Protein AF-A0A8H8JYD3-F1 (afdb_monomer)

Sequence (138 aa):
MALPEDLKSRIARLESRLEALTGGSLEEDDDNEDSRENDLLNVLRDTCTLVREETRETSSYLAEMVEAAQKIMEKGVGYAYGDADLFDFMPSWAHNDDTGQPLIKESRGLRISLPAGAAREMARIMKIPKDSDDMSKH

Structure (mmCIF, N/CA/C/O backbone):
data_AF-A0A8H8JYD3-F1
#
_entry.id   AF-A0A8H8JYD3-F1
#
loop_
_atom_site.group_PDB
_atom_site.id
_atom_site.type_symbol
_atom_site.label_atom_id
_atom_site.label_alt_id
_atom_site.label_comp_id
_atom_site.label_asym_id
_atom_site.label_entity_id
_atom_site.label_seq_id
_atom_site.pdbx_PDB_ins_code
_atom_site.Cartn_x
_atom_site.Cartn_y
_atom_site.Cartn_z
_atom_site.occupancy
_atom_site.B_iso_or_equiv
_atom_site.auth_seq_id
_atom_site.auth_comp_id
_atom_site.auth_asym_id
_atom_site.auth_atom_id
_atom_site.pdbx_PDB_model_num
ATOM 1 N N . MET A 1 1 ? -19.491 -0.683 11.107 1.00 60.25 1 MET A N 1
ATOM 2 C CA . MET A 1 1 ? -19.401 0.691 11.653 1.00 60.25 1 MET A CA 1
ATOM 3 C C . MET A 1 1 ? -18.821 1.583 10.557 1.00 60.25 1 MET A C 1
ATOM 5 O O . MET A 1 1 ? -18.169 1.062 9.667 1.00 60.25 1 MET A O 1
ATOM 9 N N . ALA A 1 2 ? -19.088 2.890 10.532 1.00 74.94 2 ALA A N 1
ATOM 10 C CA . ALA A 1 2 ? -18.463 3.765 9.530 1.00 74.94 2 ALA A CA 1
ATOM 11 C C . ALA A 1 2 ? -17.102 4.254 10.043 1.00 74.94 2 ALA A C 1
ATOM 13 O O . ALA A 1 2 ? -17.016 4.661 11.200 1.00 74.94 2 ALA A O 1
ATOM 14 N N . LEU A 1 3 ? -16.070 4.231 9.193 1.00 82.19 3 LEU A N 1
ATOM 15 C CA . LEU A 1 3 ? -14.736 4.728 9.543 1.00 82.19 3 LEU A CA 1
ATOM 16 C C . LEU A 1 3 ? -14.786 6.216 9.967 1.00 82.19 3 LEU A C 1
ATOM 18 O O . LEU A 1 3 ? -15.518 6.997 9.348 1.00 82.19 3 LEU A O 1
ATOM 22 N N . PRO A 1 4 ? -14.002 6.629 10.975 1.00 88.44 4 PRO A N 1
ATOM 23 C CA . PRO A 1 4 ? -13.721 8.032 11.266 1.00 88.44 4 PRO A CA 1
ATOM 24 C C . PRO A 1 4 ? -13.218 8.795 10.032 1.00 88.44 4 PRO A C 1
ATOM 26 O O . PRO A 1 4 ? -12.485 8.245 9.211 1.00 88.44 4 PRO A O 1
ATOM 29 N N . GLU A 1 5 ? -13.574 10.077 9.919 1.00 89.12 5 GLU A N 1
ATOM 30 C CA . GLU A 1 5 ? -13.185 10.918 8.773 1.00 89.12 5 GLU A CA 1
ATOM 31 C C . GLU A 1 5 ? -11.664 11.067 8.625 1.00 89.12 5 GLU A C 1
ATOM 33 O O . GLU A 1 5 ? -11.159 11.082 7.505 1.00 89.12 5 GLU A O 1
ATOM 38 N N . ASP A 1 6 ? -10.925 11.094 9.739 1.00 90.12 6 ASP A N 1
ATOM 39 C CA . ASP A 1 6 ? -9.459 11.094 9.709 1.00 90.12 6 ASP A CA 1
ATOM 40 C C . ASP A 1 6 ? -8.919 9.843 8.998 1.00 90.12 6 ASP A C 1
ATOM 42 O O . ASP A 1 6 ? -8.194 9.953 8.008 1.00 90.12 6 ASP A O 1
ATOM 46 N N . LEU A 1 7 ? -9.372 8.654 9.408 1.00 89.44 7 LEU A N 1
ATOM 47 C CA . LEU A 1 7 ? -8.956 7.391 8.799 1.00 89.44 7 LEU A CA 1
ATOM 48 C C . LEU A 1 7 ? -9.359 7.297 7.330 1.00 89.44 7 LEU A C 1
ATOM 50 O O . LEU A 1 7 ? -8.539 6.903 6.502 1.00 89.44 7 LEU A O 1
ATOM 54 N N . LYS A 1 8 ? -10.578 7.723 6.979 1.00 91.19 8 LYS A N 1
ATOM 55 C CA . LYS A 1 8 ? -11.005 7.797 5.573 1.00 91.19 8 LYS A CA 1
ATOM 56 C C . LYS A 1 8 ? -10.085 8.691 4.751 1.00 91.19 8 LYS A C 1
ATOM 58 O O . LYS A 1 8 ? -9.701 8.309 3.652 1.00 91.19 8 LYS A O 1
ATOM 63 N N . SER A 1 9 ? -9.709 9.855 5.278 1.00 93.50 9 SER A N 1
ATOM 64 C CA . SER A 1 9 ? -8.829 10.790 4.573 1.00 93.50 9 SER A CA 1
ATOM 65 C C . SER A 1 9 ? -7.426 10.214 4.355 1.00 93.50 9 SER A C 1
ATOM 67 O O . SER A 1 9 ? -6.849 10.369 3.277 1.00 93.50 9 SER A O 1
ATOM 69 N N . ARG A 1 10 ? -6.894 9.486 5.347 1.00 94.19 10 ARG A N 1
ATOM 70 C CA . ARG A 1 10 ? -5.593 8.810 5.261 1.00 94.19 10 ARG A CA 1
ATOM 71 C C . ARG A 1 10 ? -5.619 7.684 4.229 1.00 94.19 10 ARG A C 1
ATOM 73 O O . ARG A 1 10 ? -4.705 7.606 3.412 1.00 94.19 10 ARG A O 1
ATOM 80 N N . ILE A 1 11 ? -6.675 6.869 4.229 1.00 93.62 11 ILE A N 1
ATOM 81 C CA . ILE A 1 11 ? -6.893 5.801 3.242 1.00 93.62 11 ILE A CA 1
ATOM 82 C C . ILE A 1 11 ? -7.011 6.394 1.836 1.00 93.62 11 ILE A C 1
ATOM 84 O O . ILE A 1 11 ? -6.245 6.014 0.958 1.00 93.62 11 ILE A O 1
ATOM 88 N N . ALA A 1 12 ? -7.867 7.399 1.640 1.00 93.81 12 ALA A N 1
ATOM 89 C CA . ALA A 1 12 ? -8.052 8.046 0.341 1.00 93.81 12 ALA A CA 1
ATOM 90 C C . ALA A 1 12 ? -6.749 8.66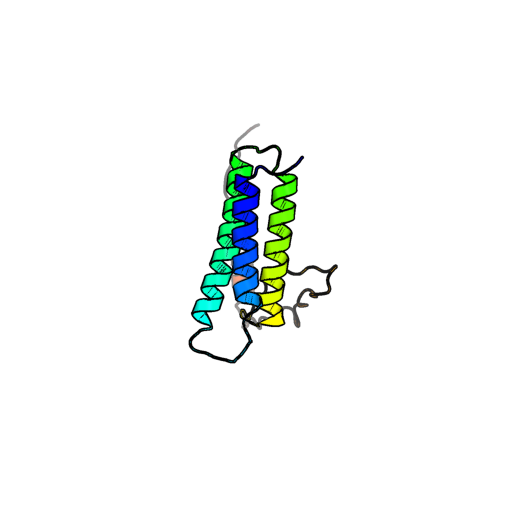3 -0.199 1.00 93.81 12 ALA A C 1
ATOM 92 O O . ALA A 1 12 ? -6.473 8.621 -1.397 1.00 93.81 12 ALA A O 1
ATOM 93 N N . ARG A 1 13 ? -5.900 9.209 0.683 1.00 95.44 13 ARG A N 1
ATOM 94 C CA . ARG A 1 13 ? -4.573 9.709 0.296 1.00 95.44 13 ARG A CA 1
ATOM 95 C C . ARG A 1 13 ? -3.651 8.585 -0.182 1.00 95.44 13 ARG A C 1
ATOM 97 O O . ARG A 1 13 ? -2.879 8.805 -1.114 1.00 95.44 13 ARG A O 1
ATOM 104 N N . LEU A 1 14 ? -3.691 7.414 0.453 1.00 94.88 14 LEU A N 1
ATOM 105 C CA . LEU A 1 14 ? -2.916 6.245 0.022 1.00 94.88 14 LEU A CA 1
ATOM 106 C C . LEU A 1 14 ? -3.426 5.702 -1.316 1.00 94.88 14 LEU A C 1
ATOM 108 O O . LEU A 1 14 ? -2.619 5.452 -2.207 1.00 94.88 14 LEU A O 1
ATOM 112 N N . GLU A 1 15 ? -4.745 5.608 -1.487 1.00 93.50 15 GLU A N 1
ATOM 113 C CA . GLU A 1 15 ? -5.380 5.195 -2.744 1.00 93.50 15 GLU A CA 1
ATOM 114 C C . GLU A 1 15 ? -5.012 6.135 -3.893 1.00 93.50 15 GLU A C 1
ATOM 116 O O . GLU A 1 15 ? -4.567 5.677 -4.940 1.00 93.50 15 GLU A O 1
ATOM 121 N N . SER A 1 16 ? -5.099 7.449 -3.675 1.00 93.25 16 SER A N 1
ATOM 122 C CA . SER A 1 16 ? -4.745 8.449 -4.684 1.00 93.25 16 SER A CA 1
ATOM 123 C C . SER A 1 16 ? -3.262 8.395 -5.073 1.00 93.25 16 SER A C 1
ATOM 125 O O . SER A 1 16 ? -2.934 8.538 -6.250 1.00 93.25 16 SER A O 1
ATOM 127 N N . ARG A 1 17 ? -2.355 8.137 -4.117 1.00 93.19 17 ARG A N 1
ATOM 128 C CA . ARG A 1 17 ? -0.926 7.924 -4.418 1.00 93.19 17 ARG A CA 1
ATOM 129 C C . ARG A 1 17 ? -0.713 6.669 -5.258 1.00 93.19 17 ARG A C 1
ATOM 131 O O . ARG A 1 17 ? 0.051 6.710 -6.214 1.00 93.19 17 ARG A O 1
ATOM 138 N N . LEU A 1 18 ? -1.395 5.576 -4.923 1.00 92.06 18 LEU A N 1
ATOM 139 C CA . LEU A 1 18 ? -1.312 4.338 -5.692 1.00 92.06 18 LEU A CA 1
ATOM 140 C C . LEU A 1 18 ? -1.895 4.509 -7.102 1.00 92.06 18 LEU A C 1
ATOM 142 O O . LEU A 1 18 ? -1.333 4.015 -8.072 1.00 92.06 18 LEU A O 1
ATOM 146 N N . GLU A 1 19 ? -2.999 5.236 -7.248 1.00 91.00 19 GLU A N 1
ATOM 147 C CA . GLU A 1 19 ? -3.572 5.577 -8.554 1.00 91.00 19 GLU A CA 1
ATOM 148 C C . GLU A 1 19 ? -2.640 6.433 -9.402 1.00 91.00 19 GLU A C 1
ATOM 150 O O . GLU A 1 19 ? -2.499 6.164 -10.589 1.00 91.00 19 GLU A O 1
ATOM 155 N N . ALA A 1 20 ? -1.962 7.414 -8.808 1.00 88.56 20 ALA A N 1
ATOM 156 C CA . ALA A 1 20 ? -0.983 8.220 -9.528 1.00 88.56 20 ALA A CA 1
ATOM 157 C C . ALA A 1 20 ? 0.192 7.376 -10.049 1.00 88.56 20 ALA A C 1
ATOM 159 O O . ALA A 1 20 ? 0.654 7.605 -11.163 1.00 88.56 20 A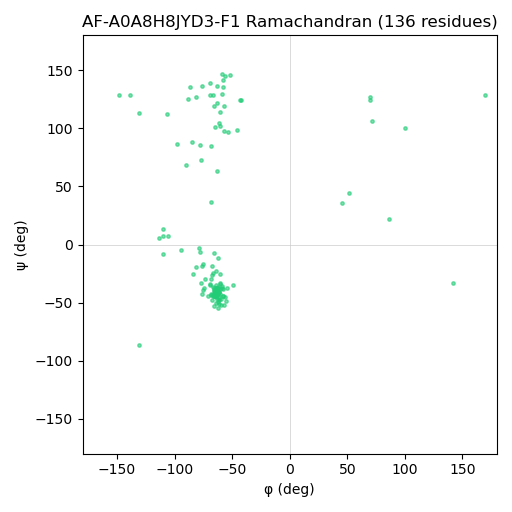LA A O 1
ATOM 160 N N . LEU A 1 21 ? 0.638 6.382 -9.271 1.00 86.44 21 LEU A N 1
ATOM 161 C CA . LEU A 1 21 ? 1.698 5.454 -9.677 1.00 86.44 21 LEU A CA 1
ATOM 162 C C . LEU A 1 21 ? 1.232 4.490 -10.774 1.00 86.44 21 LEU A C 1
ATOM 164 O O . LEU A 1 21 ? 1.940 4.287 -11.750 1.00 86.44 21 LEU A O 1
ATOM 168 N N . THR A 1 22 ? 0.031 3.929 -10.628 1.00 84.00 22 THR A N 1
ATOM 169 C CA . THR A 1 22 ? -0.521 2.923 -11.558 1.00 84.00 22 THR A CA 1
ATOM 170 C C . THR A 1 22 ? -1.141 3.513 -12.827 1.00 84.00 22 THR A C 1
ATOM 172 O O . THR A 1 22 ? -1.332 2.798 -13.804 1.00 84.00 22 THR A O 1
ATOM 175 N N . GLY A 1 23 ? -1.483 4.805 -12.826 1.00 76.50 23 GLY A N 1
ATOM 176 C CA . GLY A 1 23 ? -2.108 5.506 -13.952 1.00 76.50 23 GLY A CA 1
ATOM 177 C C . GLY A 1 23 ? -1.131 6.238 -14.877 1.00 76.50 23 GLY A C 1
ATOM 178 O O . GLY A 1 23 ? -1.568 6.809 -15.878 1.00 76.50 23 GLY A O 1
ATOM 179 N N . GLY A 1 24 ? 0.164 6.262 -14.548 1.00 66.31 24 GLY A N 1
ATOM 180 C CA . GLY A 1 24 ? 1.201 6.794 -15.431 1.00 66.31 24 GLY A CA 1
ATOM 181 C C . GLY A 1 24 ? 1.391 5.896 -16.654 1.00 66.31 24 GLY A C 1
ATOM 182 O O . GLY A 1 24 ? 1.365 4.674 -16.538 1.00 66.31 24 GLY A O 1
ATOM 183 N N . SER A 1 25 ? 1.568 6.491 -17.837 1.00 55.50 25 SER A N 1
ATOM 184 C CA . SER A 1 25 ? 1.950 5.735 -19.034 1.00 55.50 25 SER A CA 1
ATOM 185 C C . SER A 1 25 ? 3.276 5.023 -18.761 1.00 55.50 25 SER A C 1
ATOM 187 O O . SER A 1 25 ? 4.223 5.676 -18.325 1.00 55.50 25 SER A O 1
ATOM 189 N N . LEU A 1 26 ? 3.346 3.715 -19.031 1.00 55.91 26 LEU A N 1
ATOM 190 C CA . LEU A 1 26 ? 4.562 2.888 -18.984 1.00 55.91 26 LEU A CA 1
ATOM 191 C C . LEU A 1 26 ? 5.550 3.270 -20.104 1.00 55.91 26 LEU A C 1
ATOM 193 O O . LEU A 1 26 ? 6.167 2.405 -20.716 1.00 55.91 26 LEU A O 1
ATOM 197 N N . GLU A 1 27 ? 5.658 4.555 -20.447 1.00 53.03 27 GLU A N 1
ATOM 198 C CA . GLU A 1 27 ? 6.757 4.999 -21.292 1.00 53.03 27 GLU A CA 1
ATOM 199 C C . GLU A 1 27 ? 8.035 4.785 -20.480 1.00 53.03 27 GLU A C 1
ATOM 201 O O . GLU A 1 27 ? 8.160 5.266 -19.352 1.00 53.03 27 GLU A O 1
ATOM 206 N N . GLU A 1 28 ? 8.898 3.940 -21.037 1.00 54.62 28 GLU A N 1
ATOM 207 C CA . GLU A 1 28 ? 10.134 3.388 -20.488 1.00 54.62 28 GLU A CA 1
ATOM 208 C C . GLU A 1 28 ? 11.173 4.494 -20.211 1.00 54.62 28 GLU A C 1
ATOM 210 O O . GLU A 1 28 ? 12.237 4.538 -20.818 1.00 54.62 28 GLU A O 1
ATOM 215 N N . ASP A 1 29 ? 10.875 5.423 -19.302 1.00 55.84 29 ASP A N 1
ATOM 216 C CA . ASP A 1 29 ? 11.895 6.248 -18.660 1.00 55.84 29 ASP A CA 1
ATOM 217 C C . ASP A 1 29 ? 12.553 5.383 -17.575 1.00 55.84 29 ASP A C 1
ATOM 219 O O . ASP A 1 29 ? 12.139 5.366 -16.410 1.00 55.84 29 ASP A O 1
ATOM 223 N N . ASP A 1 30 ? 13.555 4.619 -18.008 1.00 55.56 30 ASP A N 1
ATOM 224 C CA . ASP A 1 30 ? 14.452 3.772 -17.202 1.00 55.56 30 ASP A CA 1
ATOM 225 C C . ASP A 1 30 ? 15.026 4.560 -15.998 1.00 55.56 30 ASP A C 1
ATOM 227 O O . ASP A 1 30 ? 15.079 4.079 -14.869 1.00 55.56 30 ASP A O 1
ATOM 231 N N . ASP A 1 31 ? 15.278 5.864 -16.185 1.00 60.47 31 ASP A N 1
ATOM 232 C CA . ASP A 1 31 ? 15.741 6.791 -15.138 1.00 60.47 31 ASP A CA 1
ATOM 233 C C . ASP A 1 31 ? 14.749 6.982 -13.961 1.00 60.47 31 ASP A C 1
ATOM 235 O O . ASP A 1 31 ? 15.111 7.565 -12.936 1.00 60.47 31 ASP A O 1
ATOM 239 N N . ASN A 1 32 ? 13.501 6.510 -14.077 1.00 66.06 32 ASN A N 1
ATOM 240 C CA . ASN A 1 32 ? 12.451 6.648 -13.059 1.00 66.06 32 ASN A CA 1
ATOM 241 C C . ASN A 1 32 ? 12.005 5.319 -12.424 1.00 66.06 32 ASN A C 1
ATOM 243 O O . ASN A 1 32 ? 11.030 5.323 -11.667 1.00 66.06 32 ASN A O 1
ATOM 247 N N . GLU A 1 33 ? 12.636 4.182 -12.724 1.00 70.50 33 GLU A N 1
ATOM 248 C CA . GLU A 1 33 ? 12.240 2.885 -12.147 1.00 70.50 33 GLU A CA 1
ATOM 249 C C . GLU A 1 33 ? 12.474 2.834 -10.627 1.00 70.50 33 GLU A C 1
ATOM 251 O O . GLU A 1 33 ? 11.517 2.676 -9.867 1.00 70.50 33 GLU A O 1
ATOM 256 N N . ASP A 1 34 ? 13.689 3.155 -10.167 1.00 77.69 34 ASP A N 1
ATOM 257 C CA . ASP A 1 34 ? 14.037 3.232 -8.737 1.00 77.69 34 ASP A CA 1
ATOM 258 C C . ASP A 1 34 ? 13.103 4.174 -7.951 1.00 77.69 34 ASP A C 1
ATOM 260 O O . ASP A 1 34 ? 12.756 3.930 -6.789 1.00 77.69 34 ASP A O 1
ATOM 264 N N . SER A 1 35 ? 12.688 5.290 -8.563 1.00 83.69 35 SER A N 1
ATOM 265 C CA . SER A 1 35 ? 11.758 6.232 -7.930 1.00 83.69 35 SER A CA 1
ATOM 266 C C . SER A 1 35 ? 10.369 5.617 -7.784 1.00 83.69 35 SER A C 1
ATOM 268 O O . SER A 1 35 ? 9.748 5.745 -6.728 1.00 83.69 35 SER A O 1
ATOM 270 N N . ARG A 1 36 ? 9.889 4.922 -8.821 1.00 83.81 36 ARG A N 1
ATOM 271 C CA . ARG A 1 36 ? 8.583 4.253 -8.828 1.00 83.81 36 ARG A CA 1
ATOM 272 C C . ARG A 1 36 ? 8.538 3.100 -7.830 1.00 83.81 36 ARG A C 1
ATOM 274 O O . ARG A 1 36 ? 7.558 2.992 -7.090 1.00 83.81 36 ARG A O 1
ATOM 281 N N . GLU A 1 37 ? 9.598 2.298 -7.751 1.00 89.00 37 GLU A N 1
ATOM 282 C CA . GLU A 1 37 ? 9.746 1.254 -6.736 1.00 89.00 37 GLU A CA 1
ATOM 283 C C . GLU A 1 37 ? 9.664 1.833 -5.321 1.00 89.00 37 GLU A C 1
ATOM 285 O O . GLU A 1 37 ? 8.864 1.383 -4.494 1.00 89.00 37 GLU A O 1
ATOM 290 N N . ASN A 1 38 ? 10.467 2.864 -5.034 1.00 89.25 38 ASN A N 1
ATOM 291 C CA . ASN A 1 38 ? 10.498 3.484 -3.713 1.00 89.25 38 ASN A CA 1
ATOM 292 C C . ASN A 1 38 ? 9.147 4.105 -3.342 1.00 89.25 38 ASN A C 1
ATOM 294 O O . ASN A 1 38 ? 8.689 3.953 -2.205 1.00 89.25 38 ASN A O 1
ATOM 298 N N . ASP A 1 39 ? 8.482 4.773 -4.281 1.00 91.06 39 ASP A N 1
ATOM 299 C CA . ASP A 1 39 ? 7.171 5.370 -4.045 1.00 91.06 39 ASP A CA 1
ATOM 300 C C . ASP A 1 39 ? 6.100 4.313 -3.765 1.00 91.06 39 ASP A C 1
ATOM 302 O O . ASP A 1 39 ? 5.315 4.470 -2.819 1.00 91.06 39 ASP A O 1
ATOM 306 N N . LEU A 1 40 ? 6.110 3.205 -4.511 1.00 91.88 40 LEU A N 1
ATOM 307 C CA . LEU A 1 40 ? 5.226 2.069 -4.270 1.00 91.88 40 LEU A CA 1
ATOM 308 C C . LEU A 1 40 ? 5.484 1.444 -2.894 1.00 91.88 40 LEU A C 1
ATOM 310 O O . LEU A 1 40 ? 4.550 1.288 -2.102 1.00 91.88 40 LEU A O 1
ATOM 314 N N . LEU A 1 41 ? 6.744 1.148 -2.560 1.00 92.19 41 LEU A N 1
ATOM 315 C CA . LEU A 1 41 ? 7.117 0.595 -1.255 1.00 92.19 41 LEU A CA 1
ATOM 316 C C . LEU A 1 41 ? 6.704 1.520 -0.107 1.00 92.19 41 LEU A C 1
ATOM 318 O O . LEU A 1 41 ? 6.260 1.041 0.940 1.00 92.19 41 LEU A O 1
ATOM 322 N N . ASN A 1 42 ? 6.807 2.836 -0.295 1.00 94.62 42 ASN A N 1
ATOM 323 C CA . ASN A 1 42 ? 6.358 3.811 0.692 1.00 94.62 42 ASN A CA 1
ATOM 324 C C . ASN A 1 42 ? 4.838 3.753 0.896 1.00 94.62 42 ASN A C 1
ATOM 326 O O . ASN A 1 42 ? 4.388 3.765 2.039 1.00 94.62 42 ASN A O 1
ATOM 330 N N . VAL A 1 43 ? 4.036 3.629 -0.169 1.00 94.88 43 VAL A N 1
ATOM 331 C CA . VAL A 1 43 ? 2.574 3.465 -0.042 1.00 94.88 43 VAL A CA 1
ATOM 332 C C . VAL A 1 43 ? 2.222 2.181 0.718 1.00 94.88 43 VAL A C 1
ATOM 334 O O . VAL A 1 43 ? 1.414 2.218 1.651 1.00 94.88 43 VAL A O 1
ATOM 337 N N . LEU A 1 44 ? 2.849 1.052 0.377 1.00 93.94 44 LEU A N 1
ATOM 338 C CA . LEU A 1 44 ? 2.593 -0.233 1.041 1.00 93.94 44 LEU A CA 1
ATOM 339 C C . LEU A 1 44 ? 3.018 -0.208 2.519 1.00 93.94 44 LEU A C 1
ATOM 341 O O . LEU A 1 44 ? 2.303 -0.699 3.399 1.00 93.94 44 LEU A O 1
ATOM 345 N N . ARG A 1 45 ? 4.156 0.427 2.824 1.00 94.50 45 ARG A N 1
ATOM 346 C CA . ARG A 1 45 ? 4.643 0.609 4.199 1.00 94.50 45 ARG A CA 1
ATOM 347 C C . ARG A 1 45 ? 3.720 1.503 5.021 1.00 94.50 45 ARG A C 1
ATOM 349 O O . ARG A 1 45 ? 3.430 1.171 6.173 1.00 94.50 45 ARG A O 1
ATOM 356 N N . ASP A 1 46 ? 3.257 2.611 4.454 1.00 95.69 46 ASP A N 1
ATOM 357 C CA . ASP A 1 46 ? 2.334 3.527 5.128 1.00 95.69 46 ASP A CA 1
ATOM 358 C C . ASP A 1 46 ? 0.991 2.839 5.405 1.00 95.69 46 ASP A C 1
ATOM 360 O O . ASP A 1 46 ? 0.431 2.991 6.491 1.00 95.69 46 ASP A O 1
ATOM 364 N N . THR A 1 47 ? 0.527 1.998 4.477 1.00 94.31 47 THR A N 1
ATOM 365 C CA . THR A 1 47 ? -0.669 1.159 4.650 1.00 94.31 47 THR A CA 1
ATOM 366 C C . THR A 1 47 ? -0.499 0.189 5.822 1.00 94.31 47 THR A C 1
ATOM 368 O O . THR A 1 47 ? -1.343 0.129 6.714 1.00 94.31 47 THR A O 1
ATOM 371 N N . CYS A 1 48 ? 0.634 -0.517 5.898 1.00 92.62 48 CYS A N 1
ATOM 372 C CA . CYS A 1 48 ? 0.938 -1.393 7.034 1.00 92.62 48 CYS A CA 1
ATOM 373 C C . CYS A 1 48 ? 1.049 -0.619 8.357 1.00 92.62 48 CYS A C 1
ATOM 375 O O . CYS A 1 48 ? 0.661 -1.119 9.414 1.00 92.62 48 CYS A O 1
ATOM 377 N N . THR A 1 49 ? 1.598 0.595 8.318 1.00 93.81 49 THR A N 1
ATOM 378 C CA . THR A 1 49 ? 1.739 1.456 9.499 1.00 93.81 49 THR A CA 1
ATOM 379 C C . THR A 1 49 ? 0.372 1.875 10.026 1.00 93.81 49 THR A C 1
ATOM 381 O O . THR A 1 49 ? 0.124 1.720 11.220 1.00 93.81 49 THR A O 1
ATOM 384 N N . LEU A 1 50 ? -0.539 2.270 9.132 1.00 91.50 50 LEU A N 1
ATOM 385 C CA . LEU A 1 50 ? -1.926 2.590 9.462 1.00 91.50 50 LEU A CA 1
ATOM 386 C C . LEU A 1 50 ? -2.619 1.421 10.180 1.00 91.50 50 LEU A C 1
ATOM 388 O O . LEU A 1 50 ? -3.174 1.611 11.260 1.00 91.50 50 LEU A O 1
ATOM 392 N N . VAL A 1 51 ? -2.499 0.196 9.646 1.00 90.62 51 VAL A N 1
ATOM 393 C CA . VAL A 1 51 ? -3.038 -1.032 10.271 1.00 90.62 51 VAL A CA 1
ATOM 394 C C . VAL A 1 51 ? -2.512 -1.231 11.691 1.00 90.62 51 VAL A C 1
ATOM 396 O O . VAL A 1 51 ? -3.269 -1.529 12.620 1.00 90.62 51 VAL A O 1
ATOM 399 N N . ARG A 1 52 ? -1.203 -1.052 11.884 1.00 89.38 52 ARG A N 1
ATOM 400 C CA . ARG A 1 52 ? -0.552 -1.268 13.183 1.00 89.38 52 ARG A CA 1
ATOM 401 C C . ARG A 1 52 ? -0.945 -0.225 14.223 1.00 89.38 52 ARG A C 1
ATOM 403 O O . ARG A 1 52 ? -1.005 -0.576 15.400 1.00 89.38 52 ARG A O 1
ATOM 410 N N . GLU A 1 53 ? -1.186 1.017 13.816 1.00 88.94 53 GLU A N 1
ATOM 411 C CA . GLU A 1 53 ? -1.645 2.087 14.706 1.00 88.94 53 GLU A CA 1
ATOM 412 C C . GLU A 1 53 ? -3.017 1.749 15.298 1.00 88.94 53 GLU A C 1
ATOM 414 O O . GLU A 1 53 ? -3.127 1.602 16.514 1.00 88.94 53 GLU A O 1
ATOM 419 N N . GLU A 1 54 ? -4.022 1.460 14.470 1.00 86.56 54 GLU A N 1
ATOM 420 C CA . GLU A 1 54 ? -5.363 1.140 14.992 1.00 86.56 54 GLU A CA 1
ATOM 421 C C . GLU A 1 54 ? -5.410 -0.191 15.748 1.00 86.56 54 GLU A C 1
ATOM 423 O O . GLU A 1 54 ? -6.200 -0.356 16.680 1.00 86.56 54 GLU A O 1
ATOM 428 N N . THR A 1 55 ? -4.548 -1.149 15.381 1.00 86.25 55 THR A N 1
ATOM 429 C CA . THR A 1 55 ? -4.414 -2.401 16.138 1.00 86.25 55 THR A CA 1
ATOM 430 C C . THR A 1 55 ? -3.933 -2.121 17.564 1.00 86.25 55 THR A C 1
ATOM 432 O O . THR A 1 55 ? -4.425 -2.731 18.511 1.00 86.25 55 THR A O 1
ATOM 435 N N . ARG A 1 56 ? -2.985 -1.188 17.743 1.00 83.44 56 ARG A N 1
ATOM 436 C CA . ARG A 1 56 ? -2.483 -0.794 19.072 1.00 83.44 56 ARG A CA 1
ATOM 437 C C . ARG A 1 56 ? -3.531 -0.042 19.880 1.00 83.44 56 ARG A C 1
ATOM 439 O O . ARG A 1 56 ? -3.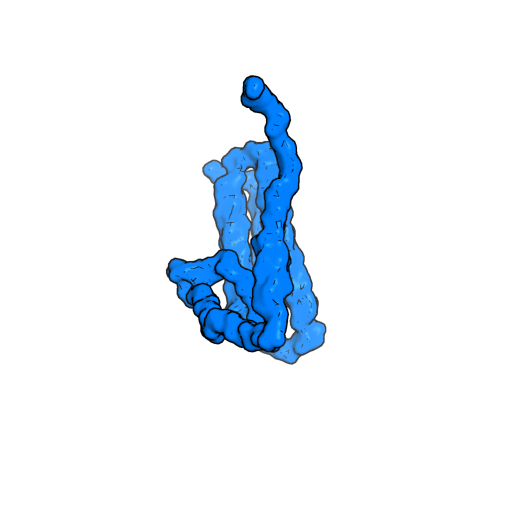596 -0.225 21.092 1.00 83.44 56 ARG A O 1
ATOM 446 N N . GLU A 1 57 ? -4.354 0.760 19.219 1.00 83.06 57 GLU A N 1
ATOM 447 C CA . GLU A 1 57 ? -5.422 1.525 19.866 1.00 83.06 57 GLU A CA 1
ATOM 448 C C . GLU A 1 57 ? -6.665 0.677 20.185 1.00 83.06 57 GLU A C 1
ATOM 450 O O . GLU A 1 57 ? -7.580 1.154 20.850 1.00 83.06 57 GLU A O 1
ATOM 455 N N . THR A 1 58 ? -6.682 -0.610 19.797 1.00 76.69 58 THR A N 1
ATOM 456 C CA . THR A 1 58 ? -7.842 -1.514 19.951 1.00 76.69 58 THR A CA 1
ATOM 457 C C . THR A 1 58 ? -9.109 -0.876 19.376 1.00 76.69 58 THR A C 1
ATOM 459 O O . THR A 1 58 ? -10.181 -0.865 19.984 1.00 76.69 58 THR A O 1
ATOM 462 N N . SER A 1 59 ? -8.953 -0.290 18.192 1.00 77.06 59 SER A N 1
ATOM 463 C CA . SER A 1 59 ? -10.003 0.449 17.510 1.00 77.06 59 SER A CA 1
ATOM 464 C C . SER A 1 59 ? -11.179 -0.457 17.157 1.00 77.06 59 SER A C 1
ATOM 466 O O . SER A 1 59 ? -11.006 -1.560 16.632 1.00 77.06 59 SER A O 1
ATOM 468 N N . SER A 1 60 ? -12.405 0.025 17.376 1.00 85.06 60 SER A N 1
ATOM 469 C CA . SER A 1 60 ? -13.627 -0.679 16.961 1.00 85.06 60 SER A CA 1
ATOM 470 C C . SER A 1 60 ? -13.776 -0.783 15.439 1.00 85.06 60 SER A C 1
ATOM 472 O O . SER A 1 60 ? -14.695 -1.445 14.969 1.00 85.06 60 SER A O 1
ATOM 474 N N . TYR A 1 61 ? -12.895 -0.119 14.689 1.00 84.19 61 TYR A N 1
ATOM 475 C CA . TYR A 1 61 ? -12.903 -0.013 13.232 1.00 84.19 61 TYR A CA 1
ATOM 476 C C . TYR A 1 61 ? -11.825 -0.870 12.558 1.00 84.19 61 TYR A C 1
ATOM 478 O O . TYR A 1 61 ? -11.595 -0.751 11.353 1.00 84.19 61 TYR A O 1
ATOM 486 N N . LEU A 1 62 ? -11.123 -1.706 13.332 1.00 85.88 62 LEU A N 1
ATOM 487 C CA . LEU A 1 62 ? -10.000 -2.494 12.833 1.00 85.88 62 LEU A CA 1
ATOM 488 C C . LEU A 1 62 ? -10.408 -3.398 11.661 1.00 85.88 62 LEU A C 1
ATOM 490 O O . LEU A 1 62 ? -9.643 -3.533 10.715 1.00 85.88 62 LEU A O 1
ATOM 494 N N . ALA A 1 63 ? -11.608 -3.982 11.696 1.00 87.06 63 ALA A N 1
ATOM 495 C CA . ALA A 1 63 ? -12.088 -4.857 10.629 1.00 87.06 63 ALA A CA 1
ATOM 496 C C . ALA A 1 63 ? -12.254 -4.099 9.302 1.00 87.06 63 ALA A C 1
ATOM 498 O O . ALA A 1 63 ? -11.707 -4.514 8.282 1.00 87.06 63 ALA A O 1
ATOM 499 N N . GLU A 1 64 ? -12.949 -2.961 9.324 1.00 87.56 6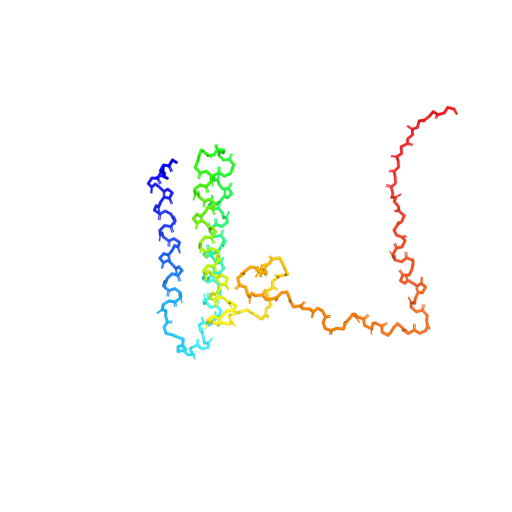4 GLU A N 1
ATOM 500 C CA . GLU A 1 64 ? -13.150 -2.119 8.144 1.00 87.56 64 GLU A CA 1
ATOM 501 C C . GLU A 1 64 ? -11.829 -1.543 7.620 1.00 87.56 64 GLU A C 1
ATOM 503 O O . GLU A 1 64 ? -11.643 -1.402 6.410 1.00 87.56 64 GLU A O 1
ATOM 508 N N . MET A 1 65 ? -10.888 -1.230 8.514 1.00 88.25 65 MET A N 1
ATOM 509 C CA . MET A 1 65 ? -9.589 -0.713 8.104 1.00 88.25 65 MET A CA 1
ATOM 510 C C . MET A 1 65 ? -8.679 -1.797 7.518 1.00 88.25 65 MET A C 1
ATOM 512 O O . MET A 1 65 ? -7.998 -1.534 6.529 1.00 88.25 65 MET A O 1
ATOM 516 N N . VAL A 1 66 ? -8.712 -3.022 8.051 1.00 89.75 66 VAL A N 1
ATOM 517 C CA . VAL A 1 66 ? -8.013 -4.168 7.451 1.00 89.75 66 VAL A CA 1
ATOM 518 C C . VAL A 1 66 ? -8.556 -4.457 6.051 1.00 89.75 66 VAL A C 1
ATOM 520 O O . VAL A 1 66 ? -7.761 -4.678 5.144 1.00 89.75 66 VAL A O 1
ATOM 523 N N . GLU A 1 67 ? -9.873 -4.379 5.837 1.00 90.06 67 GLU A N 1
ATOM 524 C CA . GLU A 1 67 ? -10.466 -4.555 4.503 1.00 90.06 67 GLU A CA 1
ATOM 525 C C . GLU A 1 67 ? -9.998 -3.469 3.515 1.00 90.06 67 GLU A C 1
ATOM 527 O O . GLU A 1 67 ? -9.646 -3.765 2.372 1.00 90.06 67 GLU A O 1
ATOM 532 N N . ALA A 1 68 ? -9.958 -2.204 3.944 1.00 90.44 68 ALA A N 1
ATOM 533 C CA . ALA A 1 68 ? -9.463 -1.108 3.111 1.00 90.44 68 ALA A CA 1
ATOM 534 C C . ALA A 1 68 ? -7.963 -1.251 2.800 1.00 90.44 68 ALA A C 1
ATOM 536 O O . ALA A 1 68 ? -7.542 -1.103 1.653 1.00 90.44 68 ALA A O 1
ATOM 537 N N . ALA A 1 69 ? -7.158 -1.599 3.806 1.00 92.06 69 ALA A N 1
ATOM 538 C CA . ALA A 1 69 ? -5.734 -1.854 3.642 1.00 92.06 69 ALA A CA 1
ATOM 539 C C . ALA A 1 69 ? -5.475 -3.030 2.693 1.00 92.06 69 ALA A C 1
ATOM 541 O O . ALA A 1 69 ? -4.593 -2.940 1.842 1.00 92.06 69 ALA A O 1
ATOM 542 N N . GLN A 1 70 ? -6.266 -4.102 2.787 1.00 90.44 70 GLN A N 1
ATOM 543 C CA . GLN A 1 70 ? -6.162 -5.257 1.900 1.00 90.44 70 GLN A CA 1
ATOM 544 C C . GLN A 1 70 ? -6.341 -4.855 0.431 1.00 90.44 70 GLN A C 1
ATOM 546 O O . GLN A 1 70 ? -5.522 -5.245 -0.394 1.00 90.44 70 GLN A O 1
ATOM 551 N N . LYS A 1 71 ? -7.326 -4.010 0.107 1.00 91.44 71 LYS A N 1
ATOM 552 C CA . LYS A 1 71 ? -7.546 -3.528 -1.272 1.00 91.44 71 LYS A CA 1
ATOM 553 C C . LYS A 1 71 ? -6.340 -2.764 -1.824 1.00 91.44 71 LYS A C 1
ATOM 555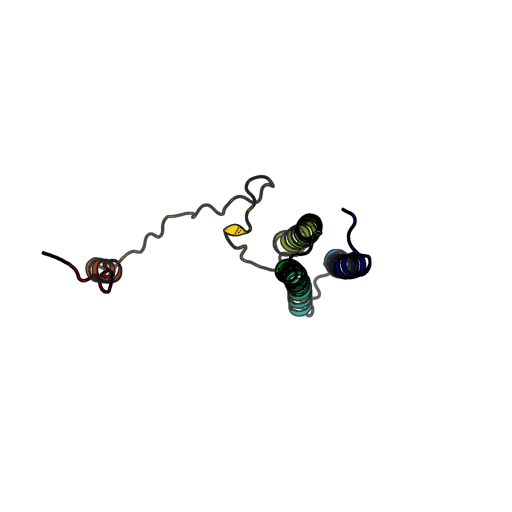 O O . LYS A 1 71 ? -5.951 -2.970 -2.972 1.00 91.44 71 LYS A O 1
ATOM 560 N N . ILE A 1 72 ? -5.729 -1.904 -1.005 1.00 92.75 72 ILE A N 1
ATOM 561 C CA . ILE A 1 72 ? -4.517 -1.162 -1.383 1.00 92.75 72 ILE A CA 1
ATOM 562 C C . ILE A 1 72 ? -3.351 -2.131 -1.617 1.00 92.75 72 ILE A C 1
ATOM 564 O O . ILE A 1 72 ? -2.650 -2.014 -2.622 1.00 92.75 72 ILE A O 1
ATOM 568 N N . MET A 1 73 ? -3.163 -3.102 -0.717 1.00 91.06 73 MET A N 1
ATOM 569 C CA . MET A 1 73 ? -2.100 -4.104 -0.824 1.00 91.06 73 MET A CA 1
ATOM 570 C C . MET A 1 73 ? -2.265 -4.978 -2.071 1.00 91.06 73 MET A C 1
ATOM 572 O O . MET A 1 73 ? -1.301 -5.154 -2.807 1.00 91.06 73 MET A O 1
ATOM 576 N N . GLU A 1 74 ? -3.468 -5.482 -2.347 1.00 89.56 74 GLU A N 1
ATOM 577 C CA . GLU A 1 74 ? -3.754 -6.311 -3.525 1.00 89.56 74 GLU A CA 1
ATOM 578 C C . GLU A 1 74 ? -3.494 -5.552 -4.829 1.00 89.56 74 GLU A C 1
ATOM 580 O O . GLU A 1 74 ? -2.820 -6.071 -5.719 1.00 89.56 74 GLU A O 1
ATOM 585 N N . LYS A 1 75 ? -3.955 -4.299 -4.929 1.00 89.56 75 LYS A N 1
ATOM 586 C CA . LYS A 1 75 ? -3.694 -3.456 -6.103 1.00 89.56 75 LYS A CA 1
ATOM 587 C C . LYS A 1 75 ? -2.202 -3.162 -6.269 1.00 89.56 75 LYS A C 1
ATOM 589 O O . LYS A 1 75 ? -1.687 -3.237 -7.379 1.00 89.56 75 LYS A O 1
ATOM 594 N N . GLY A 1 76 ? -1.504 -2.848 -5.178 1.00 89.44 76 GLY A N 1
ATOM 595 C CA . GLY A 1 76 ? -0.069 -2.581 -5.215 1.00 89.44 76 GLY A CA 1
ATOM 596 C C . GLY A 1 76 ? 0.754 -3.805 -5.610 1.00 89.44 76 GLY A C 1
ATOM 597 O O . GLY A 1 76 ? 1.647 -3.679 -6.437 1.00 89.44 76 GLY A O 1
ATOM 598 N N . VAL A 1 77 ? 0.420 -4.990 -5.089 1.00 87.06 77 VAL A N 1
ATOM 599 C CA . VAL A 1 77 ? 1.054 -6.263 -5.475 1.00 87.06 77 VAL A CA 1
ATOM 600 C C . VAL A 1 77 ? 0.773 -6.591 -6.943 1.00 87.06 77 VAL A C 1
ATOM 602 O O . VAL A 1 77 ? 1.697 -6.951 -7.667 1.00 87.06 77 VAL A O 1
ATOM 605 N N . GLY A 1 78 ? -0.473 -6.426 -7.401 1.00 85.62 78 GLY A N 1
ATOM 606 C CA . GLY A 1 78 ? -0.842 -6.652 -8.801 1.00 85.62 78 GLY A CA 1
ATOM 607 C C . GLY A 1 78 ? -0.092 -5.737 -9.771 1.00 85.62 78 GLY A C 1
ATOM 608 O O . GLY A 1 78 ? 0.350 -6.190 -10.822 1.00 85.62 78 GLY A O 1
ATOM 609 N N . TYR A 1 79 ? 0.119 -4.478 -9.389 1.00 86.38 79 TYR A N 1
ATOM 610 C CA . TYR A 1 79 ? 0.934 -3.549 -10.165 1.00 86.38 79 TYR A CA 1
ATOM 611 C C . TYR A 1 79 ? 2.416 -3.950 -10.173 1.00 86.38 79 TYR A C 1
ATOM 613 O O . TYR A 1 79 ? 3.023 -4.020 -11.238 1.00 86.38 79 TYR A O 1
ATOM 621 N N . ALA A 1 80 ? 2.985 -4.258 -9.002 1.00 86.88 80 ALA A N 1
ATOM 622 C CA . ALA A 1 80 ? 4.417 -4.520 -8.860 1.00 86.88 80 ALA A CA 1
ATOM 623 C C . ALA A 1 80 ? 4.891 -5.781 -9.596 1.00 86.88 80 ALA A C 1
ATOM 625 O O . ALA A 1 80 ? 5.985 -5.786 -10.137 1.00 86.88 80 ALA A O 1
ATOM 626 N N . TYR A 1 81 ? 4.077 -6.838 -9.608 1.00 82.62 81 TYR A N 1
ATOM 627 C CA . TYR A 1 81 ? 4.426 -8.144 -10.189 1.00 82.62 81 TYR A CA 1
ATOM 628 C C . TYR A 1 81 ? 3.645 -8.472 -11.470 1.00 82.62 81 TYR A C 1
ATOM 630 O O . TYR A 1 81 ? 3.650 -9.614 -11.929 1.00 82.62 81 TYR A O 1
ATOM 638 N N . GLY A 1 82 ? 2.883 -7.511 -11.987 1.00 81.00 82 GLY A N 1
ATOM 639 C CA .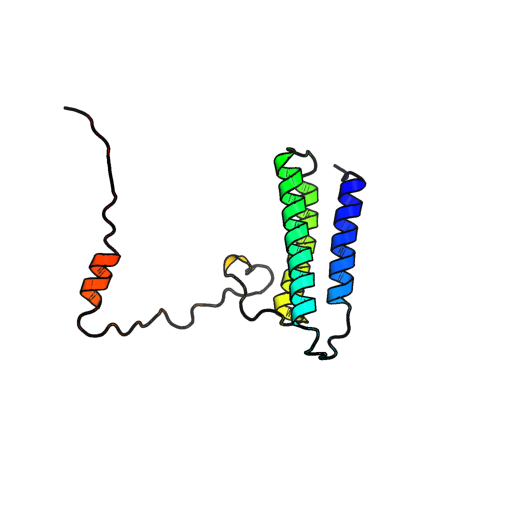 GLY A 1 82 ? 2.027 -7.684 -13.154 1.00 81.00 82 GLY A CA 1
ATOM 640 C C . GLY A 1 82 ? 2.254 -6.565 -14.150 1.00 81.00 82 GLY A C 1
ATOM 641 O O . GLY A 1 82 ? 3.051 -6.710 -15.068 1.00 81.00 82 GLY A O 1
ATOM 642 N N . ASP A 1 83 ? 1.543 -5.455 -13.967 1.00 77.88 83 ASP A N 1
ATO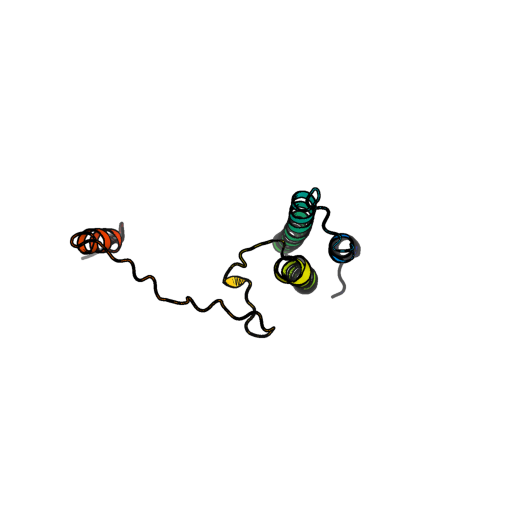M 643 C CA . ASP A 1 83 ? 1.466 -4.398 -14.982 1.00 77.88 83 ASP A CA 1
ATOM 644 C C . ASP A 1 83 ? 2.798 -3.673 -15.217 1.00 77.88 83 ASP A C 1
ATOM 646 O O . ASP A 1 83 ? 3.086 -3.293 -16.350 1.00 77.88 83 ASP A O 1
ATOM 650 N N . ALA A 1 84 ? 3.593 -3.467 -14.164 1.00 79.44 84 ALA A N 1
ATOM 651 C CA . ALA A 1 84 ? 4.848 -2.722 -14.245 1.00 79.44 84 ALA A CA 1
ATOM 652 C C . ALA A 1 84 ? 6.108 -3.582 -14.089 1.00 79.44 84 ALA A C 1
ATOM 654 O O . ALA A 1 84 ? 7.190 -3.044 -14.277 1.00 79.44 84 ALA A O 1
ATOM 655 N N . ASP A 1 85 ? 5.966 -4.869 -13.742 1.00 80.94 85 ASP A N 1
ATOM 656 C CA . ASP A 1 85 ? 7.072 -5.830 -13.550 1.00 80.94 85 ASP A CA 1
ATOM 657 C C . ASP A 1 85 ? 8.255 -5.275 -12.721 1.00 80.94 85 ASP A C 1
ATOM 659 O O . ASP A 1 85 ? 9.412 -5.581 -12.973 1.00 80.94 85 ASP A O 1
ATOM 663 N N . LEU A 1 86 ? 7.952 -4.444 -11.713 1.00 82.50 86 LEU A N 1
ATOM 664 C CA . LEU A 1 86 ? 8.930 -3.711 -10.894 1.00 82.50 86 LEU A CA 1
ATOM 665 C C . LEU A 1 86 ? 9.784 -4.615 -10.001 1.00 82.50 86 LEU A C 1
ATOM 667 O O . LEU A 1 86 ? 10.783 -4.174 -9.448 1.00 82.50 86 LEU A O 1
ATOM 671 N N . PHE A 1 87 ? 9.359 -5.853 -9.749 1.00 83.31 87 PHE A N 1
ATOM 672 C CA . PHE A 1 87 ? 10.097 -6.763 -8.881 1.00 83.31 87 PHE A CA 1
ATOM 673 C C . PHE A 1 87 ? 10.127 -8.180 -9.450 1.00 83.31 87 PHE A C 1
ATOM 675 O O . PHE A 1 87 ? 9.091 -8.811 -9.643 1.00 83.31 87 PHE A O 1
ATOM 682 N N . ASP A 1 88 ? 11.329 -8.750 -9.544 1.00 78.62 88 ASP A N 1
ATOM 683 C CA . ASP A 1 88 ? 11.553 -10.097 -10.089 1.00 78.62 88 ASP A CA 1
ATOM 684 C C . ASP A 1 88 ? 10.985 -11.242 -9.230 1.00 78.62 88 ASP A C 1
ATOM 686 O O . ASP A 1 88 ? 10.758 -12.356 -9.712 1.00 78.62 88 ASP A O 1
ATOM 690 N N . PHE A 1 89 ? 10.841 -11.028 -7.916 1.00 74.25 89 PHE A N 1
ATOM 691 C CA . PHE A 1 89 ? 10.552 -12.107 -6.971 1.00 74.25 89 PHE A CA 1
ATOM 692 C C . PHE A 1 89 ? 9.391 -11.788 -6.037 1.00 74.25 89 PHE A C 1
ATOM 694 O O . PHE A 1 89 ? 9.495 -10.948 -5.137 1.00 74.25 89 PHE A O 1
ATOM 701 N N . MET A 1 90 ? 8.300 -12.532 -6.210 1.00 72.06 90 MET A N 1
ATOM 702 C CA . MET A 1 90 ? 7.160 -12.510 -5.305 1.00 72.06 90 MET A CA 1
ATOM 703 C C . MET A 1 90 ? 7.354 -13.531 -4.173 1.00 72.06 90 MET A C 1
ATOM 705 O O . MET A 1 90 ? 7.584 -14.714 -4.443 1.00 72.06 90 MET A O 1
ATOM 709 N N . PRO A 1 91 ? 7.265 -13.118 -2.894 1.00 66.81 91 PRO A N 1
ATOM 710 C CA . PRO A 1 91 ? 7.361 -14.037 -1.767 1.00 66.81 91 PRO A CA 1
ATOM 711 C C . PRO A 1 91 ? 6.291 -15.129 -1.821 1.00 66.81 91 PRO A C 1
ATOM 713 O O . PRO A 1 91 ? 5.146 -14.865 -2.180 1.00 66.81 91 PRO A O 1
ATOM 716 N N . SER A 1 92 ? 6.624 -16.335 -1.349 1.00 64.56 92 SER A N 1
ATOM 717 C CA . SER A 1 92 ? 5.725 -17.493 -1.451 1.00 64.56 92 SER A CA 1
ATOM 718 C C . SER A 1 92 ? 4.378 -17.330 -0.728 1.00 64.56 92 SER A C 1
ATOM 720 O O . SER A 1 92 ? 3.399 -17.969 -1.095 1.00 64.56 92 SER A O 1
ATOM 722 N N . TRP A 1 93 ? 4.325 -16.472 0.294 1.00 64.56 93 TRP A N 1
ATOM 723 C CA . TRP A 1 93 ? 3.097 -16.106 1.007 1.00 64.56 93 TRP A CA 1
ATOM 724 C C . TRP A 1 93 ? 2.201 -15.167 0.177 1.00 64.56 93 TRP A C 1
ATOM 726 O O . TRP A 1 93 ? 0.985 -15.222 0.300 1.00 64.56 93 TRP A O 1
ATOM 736 N N . ALA A 1 94 ? 2.753 -14.336 -0.705 1.00 63.81 94 ALA A N 1
ATOM 737 C CA . ALA A 1 94 ? 1.956 -13.386 -1.482 1.00 63.81 94 ALA A CA 1
ATOM 738 C C . ALA A 1 94 ? 1.217 -14.031 -2.673 1.00 63.81 94 ALA A C 1
ATOM 740 O O . ALA A 1 94 ? 0.399 -13.369 -3.305 1.00 63.81 94 ALA A O 1
ATOM 741 N N . HIS A 1 95 ? 1.458 -15.315 -2.964 1.00 64.19 95 HIS A N 1
ATOM 742 C CA . HIS A 1 95 ? 0.655 -16.065 -3.928 1.00 64.19 95 HIS A CA 1
ATOM 743 C C . HIS A 1 95 ? -0.752 -16.305 -3.379 1.00 64.19 95 HIS A C 1
ATOM 745 O O . HIS A 1 95 ? -0.918 -16.844 -2.284 1.00 64.19 95 HIS A O 1
ATOM 751 N N . ASN A 1 96 ? -1.764 -15.959 -4.168 1.00 59.50 96 ASN A N 1
ATOM 752 C CA . ASN A 1 96 ? -3.137 -16.350 -3.899 1.00 59.50 96 ASN A CA 1
ATOM 753 C C . ASN A 1 96 ? -3.558 -17.444 -4.891 1.00 59.50 96 ASN A C 1
ATOM 755 O O . ASN A 1 96 ? -3.696 -17.189 -6.093 1.00 59.50 96 ASN A O 1
ATOM 759 N N . ASP A 1 97 ? -3.767 -18.659 -4.377 1.00 55.47 97 ASP A N 1
ATOM 760 C CA . ASP A 1 97 ? -4.220 -19.813 -5.164 1.00 55.47 97 ASP A CA 1
ATOM 761 C C . ASP A 1 97 ? -5.632 -19.590 -5.752 1.00 55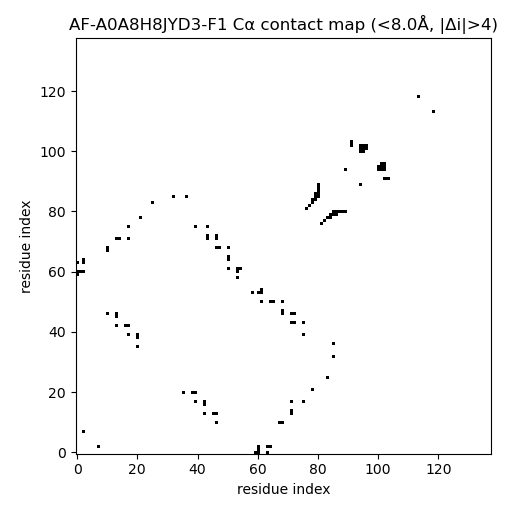.47 97 ASP A C 1
ATOM 763 O O . ASP A 1 97 ? -5.957 -20.171 -6.790 1.00 55.47 97 ASP A O 1
ATOM 767 N N . ASP A 1 98 ? -6.443 -18.702 -5.155 1.00 56.31 98 ASP A N 1
ATOM 768 C CA . ASP A 1 98 ? -7.820 -18.421 -5.586 1.00 56.31 98 ASP A CA 1
ATOM 769 C C . ASP A 1 98 ? -7.917 -17.388 -6.730 1.00 56.31 98 ASP A C 1
ATOM 771 O O . ASP A 1 98 ? -8.882 -17.413 -7.496 1.00 56.31 98 ASP A O 1
ATOM 775 N N . THR A 1 99 ? -6.932 -16.491 -6.891 1.00 51.62 99 THR A N 1
ATOM 776 C CA . THR A 1 99 ? -6.929 -15.436 -7.935 1.00 51.62 99 THR A CA 1
ATOM 777 C C . THR A 1 99 ? -5.897 -15.656 -9.044 1.00 51.62 99 THR A C 1
ATOM 779 O O . THR A 1 99 ? -5.684 -14.778 -9.878 1.00 51.62 99 THR A O 1
ATOM 782 N N . GLY A 1 100 ? -5.312 -16.854 -9.125 1.00 48.47 100 GLY A N 1
ATOM 783 C CA . GLY A 1 100 ? -4.592 -17.298 -10.321 1.00 48.47 100 GLY A CA 1
ATOM 784 C C . GLY A 1 100 ? -3.125 -16.882 -10.405 1.00 48.47 100 GLY A C 1
ATOM 785 O O . GLY A 1 100 ? -2.568 -16.903 -11.500 1.00 48.47 100 GLY A O 1
ATOM 786 N N . GLN A 1 101 ? -2.477 -16.563 -9.282 1.00 53.19 101 GLN A N 1
ATOM 787 C CA . GLN A 1 101 ? -1.017 -16.472 -9.228 1.00 53.19 101 GLN A CA 1
ATOM 788 C C . GLN A 1 101 ? -0.471 -17.789 -8.668 1.00 53.19 101 GLN A C 1
ATOM 790 O O . GLN A 1 101 ? -0.308 -17.907 -7.453 1.00 53.19 101 GLN A O 1
ATOM 795 N N . PRO A 1 102 ? -0.244 -18.810 -9.520 1.00 55.91 102 PRO A N 1
ATOM 796 C CA . PRO A 1 102 ? 0.138 -20.129 -9.050 1.00 55.91 102 PRO A CA 1
ATOM 797 C C . PRO A 1 102 ? 1.419 -20.036 -8.229 1.00 55.91 102 PRO A C 1
ATOM 799 O O . PRO A 1 102 ? 2.387 -19.402 -8.656 1.00 55.91 102 PRO A O 1
ATOM 802 N N . LEU A 1 103 ? 1.441 -20.729 -7.087 1.00 55.00 103 LEU A N 1
ATOM 803 C CA . LEU A 1 103 ? 2.683 -21.069 -6.401 1.00 55.00 103 LEU A CA 1
ATOM 804 C C . LEU A 1 103 ? 3.701 -21.530 -7.447 1.00 55.00 103 LEU A C 1
ATOM 806 O O . LEU A 1 103 ? 3.433 -22.472 -8.207 1.00 55.00 103 LEU A O 1
ATOM 810 N N . ILE A 1 104 ? 4.868 -20.883 -7.491 1.00 54.47 104 ILE A N 1
ATOM 811 C CA . ILE A 1 104 ? 5.974 -21.365 -8.314 1.00 54.47 104 ILE A CA 1
ATOM 812 C C . ILE A 1 104 ? 6.304 -22.763 -7.792 1.00 54.47 104 ILE A C 1
ATOM 814 O O . ILE A 1 104 ? 6.918 -22.927 -6.737 1.00 54.47 104 ILE A O 1
ATOM 818 N N . LYS A 1 105 ? 5.857 -23.800 -8.511 1.00 48.62 105 LYS A N 1
ATOM 819 C CA . LYS A 1 105 ? 6.257 -25.174 -8.215 1.00 48.62 105 LYS A CA 1
ATOM 820 C C . LYS A 1 105 ? 7.770 -25.201 -8.292 1.00 48.62 105 LYS A C 1
ATOM 822 O O . LYS A 1 105 ? 8.323 -24.919 -9.355 1.00 48.62 105 LYS A O 1
ATOM 827 N N . GLU A 1 106 ? 8.412 -25.550 -7.180 1.00 48.22 106 GLU A N 1
ATOM 828 C CA . GLU A 1 106 ? 9.851 -25.767 -7.107 1.00 48.22 106 GLU A CA 1
ATOM 829 C C . GLU A 1 106 ? 10.227 -26.785 -8.194 1.00 48.22 106 GLU A C 1
ATOM 831 O O . GLU A 1 106 ? 10.016 -27.999 -8.083 1.00 48.22 106 GLU A O 1
ATOM 836 N N . SER A 1 107 ? 10.682 -26.274 -9.335 1.00 46.94 107 SER A N 1
ATOM 837 C CA . SER A 1 107 ? 10.930 -27.087 -10.510 1.00 46.94 107 SER A CA 1
ATOM 838 C C . SER A 1 107 ? 12.320 -27.664 -10.349 1.00 46.94 107 SER A C 1
ATOM 840 O O . SER A 1 107 ? 13.312 -27.112 -10.826 1.00 46.94 107 SER A O 1
ATOM 842 N N . ARG A 1 108 ? 12.326 -28.829 -9.687 1.00 45.03 108 ARG A N 1
ATOM 843 C CA . ARG A 1 108 ? 13.454 -29.692 -9.313 1.00 45.03 108 ARG A CA 1
ATOM 844 C C . ARG A 1 108 ? 13.830 -29.474 -7.854 1.00 45.03 108 ARG A C 1
ATOM 846 O O . ARG A 1 108 ? 14.590 -28.567 -7.541 1.00 45.03 108 ARG A O 1
ATOM 853 N N . GLY A 1 109 ? 13.360 -30.389 -7.000 1.00 48.09 109 GLY A N 1
ATOM 854 C CA . GLY A 1 109 ? 13.920 -30.571 -5.666 1.00 48.09 109 GLY A CA 1
ATOM 855 C C . GLY A 1 109 ? 15.436 -30.498 -5.762 1.00 48.09 109 GLY A C 1
ATOM 856 O O . GLY A 1 109 ? 16.030 -31.168 -6.615 1.00 48.09 109 GLY A O 1
ATOM 857 N N . LEU A 1 110 ? 16.013 -29.595 -4.973 1.00 48.06 110 LEU A N 1
ATOM 858 C CA . LEU A 1 110 ? 17.419 -29.225 -4.999 1.00 48.06 110 LEU A CA 1
ATOM 859 C C . LEU A 1 110 ? 18.275 -30.501 -5.065 1.00 48.06 110 LEU A C 1
ATOM 861 O O . LEU A 1 110 ? 18.516 -31.173 -4.061 1.00 48.06 110 LEU A O 1
ATOM 865 N N . ARG A 1 111 ? 18.733 -30.879 -6.265 1.00 49.41 111 ARG A N 1
ATOM 866 C CA . ARG A 1 111 ? 19.743 -31.926 -6.431 1.00 49.41 111 ARG A CA 1
ATOM 867 C C . ARG A 1 111 ? 21.072 -31.291 -6.072 1.00 49.41 111 ARG A C 1
ATOM 869 O O . ARG A 1 111 ? 21.887 -30.986 -6.937 1.00 49.41 111 ARG A O 1
ATOM 876 N N . ILE A 1 112 ? 21.264 -31.064 -4.778 1.00 53.09 112 ILE A N 1
ATOM 877 C CA . ILE A 1 112 ? 22.567 -30.730 -4.233 1.00 53.09 112 ILE A CA 1
ATOM 878 C C . ILE A 1 112 ? 23.424 -31.970 -4.478 1.00 53.09 112 ILE A C 1
ATOM 880 O O . ILE A 1 112 ? 23.296 -32.979 -3.784 1.00 53.09 112 ILE A O 1
ATOM 884 N N . SER A 1 113 ? 24.262 -31.928 -5.513 1.00 51.44 113 SER A N 1
ATOM 885 C CA . SER A 1 113 ? 25.320 -32.914 -5.695 1.00 51.44 113 SER A CA 1
ATOM 886 C C . SER A 1 113 ? 26.341 -32.680 -4.591 1.00 51.44 113 SER A C 1
ATOM 888 O O . SER A 1 113 ? 27.313 -31.949 -4.765 1.00 51.44 113 SER A O 1
ATOM 890 N N . LEU A 1 114 ? 26.084 -33.260 -3.422 1.00 54.09 114 LEU A N 1
ATOM 891 C CA . LEU A 1 114 ? 27.034 -33.262 -2.326 1.00 54.09 114 LEU A CA 1
ATOM 892 C C . LEU A 1 114 ? 28.272 -34.043 -2.792 1.00 54.09 114 LEU A C 1
ATOM 894 O O . LEU A 1 114 ? 28.133 -35.211 -3.170 1.00 54.09 114 LEU A O 1
ATOM 898 N N . PRO A 1 115 ? 29.478 -33.446 -2.787 1.00 60.81 115 PRO A N 1
ATOM 899 C CA . PRO A 1 115 ? 30.694 -34.204 -3.049 1.00 60.81 115 PRO A CA 1
ATOM 900 C C . PRO A 1 115 ? 30.784 -35.361 -2.047 1.00 60.81 115 PRO A C 1
ATOM 902 O O . PRO A 1 115 ? 30.346 -35.226 -0.898 1.00 60.81 115 PRO A O 1
ATOM 905 N N . ALA A 1 116 ? 31.314 -36.508 -2.481 1.00 56.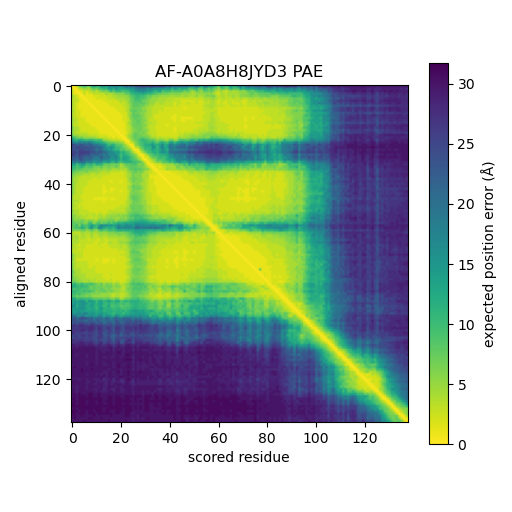19 116 ALA A N 1
ATOM 906 C CA . ALA A 1 116 ? 31.438 -37.704 -1.651 1.00 56.19 116 ALA A CA 1
ATOM 907 C C . ALA A 1 116 ? 32.244 -37.378 -0.377 1.00 56.19 116 ALA A C 1
ATOM 909 O O . ALA A 1 116 ? 33.466 -37.284 -0.404 1.00 56.19 116 ALA A O 1
ATOM 910 N N . GLY A 1 117 ? 31.533 -37.124 0.726 1.00 59.81 117 GLY A N 1
ATOM 911 C CA . GLY A 1 117 ? 32.089 -36.627 1.989 1.00 59.81 117 GLY A CA 1
ATOM 912 C C . GLY A 1 117 ? 31.197 -35.604 2.703 1.00 59.81 117 GLY A C 1
ATOM 913 O O . GLY A 1 117 ? 31.111 -35.623 3.929 1.00 59.81 117 GLY A O 1
ATOM 914 N N . ALA A 1 118 ? 30.449 -34.778 1.964 1.00 61.16 118 ALA A N 1
ATOM 915 C CA . ALA A 1 118 ? 29.638 -33.699 2.541 1.00 61.16 118 ALA A CA 1
ATOM 916 C C . ALA A 1 118 ? 28.334 -34.180 3.214 1.00 61.16 118 ALA A C 1
ATOM 918 O O . ALA A 1 118 ? 27.790 -33.492 4.074 1.00 61.16 118 ALA A O 1
ATOM 919 N N . ALA A 1 119 ? 27.858 -35.392 2.904 1.00 58.25 119 ALA A N 1
ATOM 920 C CA . ALA A 1 119 ? 26.653 -35.962 3.522 1.00 58.25 119 ALA A CA 1
ATOM 921 C C . ALA A 1 119 ? 26.775 -36.123 5.051 1.00 58.25 119 ALA A C 1
ATOM 923 O O . ALA A 1 119 ? 25.796 -35.970 5.781 1.00 58.25 119 ALA A O 1
ATOM 924 N N . ARG A 1 120 ? 27.986 -36.403 5.549 1.00 56.19 120 ARG A N 1
ATOM 925 C CA . ARG A 1 120 ? 28.234 -36.623 6.979 1.00 56.19 120 ARG A CA 1
ATOM 926 C C . ARG A 1 120 ? 28.264 -35.312 7.769 1.00 56.19 120 ARG A C 1
ATOM 928 O O . ARG A 1 120 ? 27.801 -35.291 8.906 1.00 56.19 120 ARG A O 1
ATOM 935 N N . GLU A 1 121 ? 28.741 -34.234 7.149 1.00 59.84 121 GLU A N 1
ATOM 936 C CA . GLU A 1 121 ? 28.769 -32.904 7.764 1.00 59.84 121 GLU A CA 1
ATOM 937 C C . GLU A 1 121 ? 27.369 -32.280 7.793 1.00 59.84 121 GLU A C 1
ATOM 939 O O . GLU A 1 121 ? 26.945 -31.759 8.820 1.00 59.84 121 GLU A O 1
ATOM 944 N N . MET A 1 122 ? 26.579 -32.464 6.729 1.00 60.50 122 MET A N 1
ATOM 945 C CA . MET A 1 122 ? 25.171 -32.048 6.705 1.00 60.50 122 MET A CA 1
ATOM 946 C C . MET A 1 122 ? 24.328 -32.786 7.757 1.00 60.50 122 MET A C 1
ATOM 948 O O . MET A 1 122 ? 23.499 -32.173 8.424 1.00 60.50 122 MET A O 1
ATOM 952 N N . ALA A 1 123 ? 24.575 -34.083 7.982 1.00 60.38 123 ALA A N 1
ATOM 953 C CA . ALA A 1 123 ? 23.913 -34.839 9.048 1.00 60.38 123 ALA A CA 1
ATOM 954 C C . ALA A 1 123 ? 24.314 -34.377 10.464 1.00 60.38 123 ALA A C 1
ATOM 956 O O . ALA A 1 123 ? 23.547 -34.573 11.408 1.00 60.38 123 ALA A O 1
ATOM 957 N N . ARG A 1 124 ? 25.499 -33.770 10.626 1.00 58.25 124 ARG A N 1
ATOM 958 C CA . ARG A 1 124 ? 25.938 -33.143 11.881 1.00 58.25 124 ARG A CA 1
ATOM 959 C C . ARG A 1 124 ? 25.250 -31.791 12.085 1.00 58.25 124 ARG A C 1
ATOM 961 O O . ARG A 1 124 ? 24.766 -31.542 13.179 1.00 58.25 124 ARG A O 1
ATOM 968 N N . ILE A 1 125 ? 25.143 -30.978 11.032 1.00 61.34 125 ILE A N 1
ATOM 969 C CA . ILE A 1 125 ? 24.458 -29.673 11.060 1.00 61.34 125 ILE A CA 1
ATOM 970 C C . ILE A 1 125 ? 22.952 -29.838 11.333 1.00 61.34 125 ILE A C 1
ATOM 972 O O . ILE A 1 125 ? 22.384 -29.085 12.115 1.00 61.34 125 ILE A O 1
ATOM 976 N N . MET A 1 126 ? 22.304 -30.853 10.747 1.00 58.94 126 MET A N 1
ATOM 977 C CA . MET A 1 126 ? 20.869 -31.118 10.955 1.00 58.94 126 MET A CA 1
ATOM 978 C C . MET A 1 126 ? 20.536 -31.749 12.315 1.00 58.94 126 MET A C 1
ATOM 980 O O . MET A 1 126 ? 19.380 -31.730 12.732 1.00 58.94 126 MET A O 1
ATOM 984 N N . LYS A 1 127 ? 21.521 -32.307 13.027 1.00 55.50 127 LYS A N 1
ATOM 985 C CA . LYS A 1 127 ? 21.354 -32.755 14.414 1.00 55.50 127 LYS A CA 1
ATOM 986 C C . LYS A 1 127 ? 21.697 -31.613 15.361 1.00 55.50 127 LYS A C 1
ATOM 988 O O . LYS A 1 127 ? 22.683 -31.691 16.084 1.00 55.50 127 LYS A O 1
ATOM 993 N N . ILE A 1 128 ? 20.864 -30.575 15.364 1.00 43.34 128 ILE A N 1
ATOM 994 C CA . ILE A 1 128 ? 20.819 -29.611 16.467 1.00 43.34 128 ILE A CA 1
ATOM 995 C C . ILE A 1 128 ? 20.429 -30.404 17.727 1.00 43.34 128 ILE A C 1
ATOM 997 O O . ILE A 1 128 ? 19.322 -30.952 17.771 1.00 43.34 128 ILE A O 1
ATOM 1001 N N . PRO A 1 129 ? 21.302 -30.533 18.741 1.00 42.25 129 PRO A N 1
ATOM 1002 C CA . PRO A 1 129 ? 20.882 -30.999 20.049 1.00 42.25 129 PRO A CA 1
ATOM 1003 C C . PRO A 1 129 ? 19.963 -29.928 20.636 1.00 42.25 129 PRO A C 1
ATOM 1005 O O . PRO A 1 129 ? 20.287 -28.744 20.636 1.00 42.25 129 PRO A O 1
ATOM 1008 N N . LYS A 1 130 ? 18.789 -30.353 21.092 1.00 41.19 130 LYS A N 1
ATOM 1009 C CA . LYS A 1 130 ? 17.844 -29.533 21.845 1.00 41.19 130 LYS A CA 1
ATOM 1010 C C . LYS A 1 130 ? 18.543 -29.102 23.139 1.00 41.19 130 LYS A C 1
ATOM 1012 O O . LYS A 1 130 ? 18.747 -29.946 24.008 1.00 41.19 130 LYS A O 1
ATOM 1017 N N . ASP A 1 131 ? 18.972 -27.847 23.226 1.00 43.34 131 ASP A N 1
ATOM 1018 C CA . ASP A 1 131 ? 19.676 -27.362 24.410 1.00 43.34 131 ASP A CA 1
ATOM 1019 C C . ASP A 1 131 ? 18.713 -27.105 25.577 1.00 43.34 131 ASP A C 1
ATOM 1021 O O . ASP A 1 131 ? 17.664 -26.476 25.427 1.00 43.34 131 ASP A O 1
ATOM 1025 N N . SER A 1 132 ? 19.184 -27.561 26.739 1.00 40.50 132 SER A N 1
ATOM 1026 C CA . SER A 1 132 ? 18.893 -27.150 28.121 1.00 40.50 132 SER A CA 1
ATOM 1027 C C . SER A 1 132 ? 17.525 -27.428 28.773 1.00 40.50 132 SER A C 1
ATOM 1029 O O . SER A 1 132 ? 16.478 -26.956 28.344 1.00 40.50 132 SER A O 1
ATOM 1031 N N . ASP A 1 133 ? 17.656 -28.118 29.914 1.00 40.31 133 ASP A N 1
ATOM 1032 C CA . ASP A 1 133 ? 16.943 -27.959 31.188 1.00 40.31 133 ASP A CA 1
ATOM 1033 C C . ASP A 1 133 ? 15.467 -28.364 31.307 1.00 40.31 133 ASP A C 1
ATOM 1035 O O . ASP A 1 133 ? 14.559 -27.612 30.972 1.00 40.31 133 ASP A O 1
ATOM 1039 N N . ASP A 1 134 ? 15.233 -29.491 31.995 1.00 39.06 134 ASP A N 1
ATOM 1040 C CA . ASP A 1 134 ? 14.455 -29.399 33.234 1.00 39.06 134 ASP A CA 1
ATOM 1041 C C . ASP A 1 134 ? 14.880 -30.453 34.272 1.00 39.06 134 ASP A C 1
ATOM 1043 O O . ASP A 1 134 ? 14.977 -31.656 34.013 1.00 39.06 134 ASP A O 1
ATOM 1047 N N . MET A 1 135 ? 15.145 -29.948 35.469 1.00 39.72 135 MET A N 1
ATOM 1048 C CA . MET A 1 135 ? 15.396 -30.675 36.699 1.00 39.72 135 MET A CA 1
ATOM 1049 C C . MET A 1 135 ? 14.060 -31.089 37.316 1.00 39.72 135 MET A C 1
ATOM 1051 O O . MET A 1 135 ? 13.269 -30.204 37.622 1.00 39.72 135 MET A O 1
ATOM 1055 N N . SER A 1 136 ? 13.842 -32.372 37.643 1.00 39.75 136 SER A N 1
ATOM 1056 C CA . SER A 1 136 ? 13.132 -32.796 38.875 1.00 39.75 136 SER A CA 1
ATOM 1057 C C . SER A 1 136 ? 12.781 -34.289 38.925 1.00 39.75 136 SER A C 1
ATOM 1059 O O . SER A 1 136 ? 12.020 -34.757 38.089 1.00 39.75 136 SER A O 1
ATOM 1061 N N . LYS A 1 137 ? 13.174 -34.919 40.051 1.00 39.19 137 LYS A N 1
ATOM 1062 C CA . LYS A 1 137 ? 12.470 -35.990 40.808 1.00 39.19 137 LYS A CA 1
ATOM 1063 C C . LYS A 1 137 ? 12.392 -37.368 40.109 1.00 39.19 137 LYS A C 1
ATOM 1065 O O . LYS A 1 137 ? 11.935 -37.465 38.984 1.00 39.19 137 LYS A O 1
ATOM 1070 N N . HIS A 1 138 ? 12.798 -38.494 40.698 1.00 37.12 138 HIS A N 1
ATOM 1071 C CA . HIS A 1 138 ? 12.855 -38.942 42.095 1.00 37.12 138 HIS A CA 1
ATOM 1072 C C . HIS A 1 138 ? 14.101 -39.784 42.374 1.00 37.12 138 HIS A C 1
ATOM 1074 O O . HIS A 1 138 ? 14.544 -40.494 41.446 1.00 37.12 138 HIS A O 1
#

Mean predicted aligned error: 15.37 Å

pLDDT: mean 73.21, std 18.14, range [37.12, 95.69]

Radius of gyration: 22.97 Å; Cα contacts (8 Å, |Δi|>4): 68; chains: 1; bounding box: 52×50×63 Å

Foldseek 3Di:
DDDDPVLVVLLVVLVVLLCVLQVDPPPPPVVCLVVSVVSLVVSLVSLVVSLVVCVVVVHPCSVVSVVSSVVSVVSSVCCCVPVNVSDPDDDQVPDDPVPPRDRPPPPDDPPPPQPPPVVVVVVVVVPDPPDDDDDDDD

Nearest PDB structures (foldseek):
  1vcs-assembly1_A  TM=3.935E-01  e=8.256E-01  Mus musculus

Solvent-accessible surface area (backbone atoms only — not comparable to full-atom values): 8753 Å² total; per-residue (Å²): 135,82,76,55,69,68,59,50,53,55,48,51,53,46,51,52,52,50,47,58,66,71,68,50,77,86,70,84,56,72,93,45,48,71,57,51,52,51,53,50,50,49,48,53,50,52,43,54,48,54,55,52,52,38,59,73,66,67,41,96,50,45,67,66,48,50,55,54,44,47,55,54,48,53,53,51,52,47,36,34,66,53,82,65,56,74,49,96,74,80,58,84,80,76,44,41,79,88,80,72,43,69,69,80,70,76,85,64,76,81,79,73,81,62,58,97,68,47,66,63,55,51,57,52,67,72,56,69,75,86,78,81,87,83,90,78,90,133

Secondary structure (DSSP, 8-state):
-PPPHHHHHHHHHHHHHHHHHHTS-----GGGHHHHHHHHHHHHHHHHHHHHHHHHHT-TTHHHHHHHHHHHHHHHHHIIIIIS---S---TTS--TTTT------SS-------TTHHHHHHHHS------------